Protein AF-A0A7S2I1S9-F1 (afdb_monomer)

Secondary structure (DSSP, 8-state):
-HHHHHHHHHHHHHHHHHHHHHHHHHHHHS-HHHHHHHHHHHHHHHHTT-S-EEEEGGGG-EE-HHHHHHHHHHHGGGGGPEEES-HHHHHHHHHHHHHTT-----EEEHHHHHHT--PPP-----TTEEEGGGGEE--GGGHHHHHHHHTT-EEES----

Radius of gyration: 18.04 Å; Cα contacts (8 Å, |Δi|>4): 172; chains: 1; bounding box: 56×42×50 Å

InterPro domains:
  IPR010935 SMCs flexible hinge [PF06470] (51-160)
  IPR010935 SMCs flexible hinge [SM00968] (51-160)
  IPR036277 SMCs flexible hinge superfamily [SSF75553] (47-160)

Structure (mmCIF, N/CA/C/O backbone):
data_AF-A0A7S2I1S9-F1
#
_entry.id   AF-A0A7S2I1S9-F1
#
loop_
_atom_site.group_PDB
_atom_site.id
_atom_site.type_symbol
_atom_site.label_atom_id
_atom_site.label_alt_id
_atom_site.label_comp_id
_atom_site.label_asym_id
_atom_site.label_entity_id
_atom_site.label_seq_id
_atom_site.pdbx_PDB_ins_code
_atom_site.Cartn_x
_atom_site.Cartn_y
_atom_site.Cartn_z
_atom_site.occupancy
_atom_site.B_iso_or_equiv
_atom_site.auth_seq_id
_atom_site.auth_comp_id
_atom_site.auth_asym_id
_atom_site.auth_atom_id
_atom_site.pdbx_PDB_model_num
ATOM 1 N N . ARG A 1 1 ? -30.156 -25.361 -7.479 1.00 53.38 1 ARG A N 1
ATOM 2 C CA . ARG A 1 1 ? -29.768 -24.888 -6.120 1.00 53.38 1 ARG A CA 1
ATOM 3 C C . ARG A 1 1 ? -28.420 -25.456 -5.637 1.00 53.38 1 ARG A C 1
ATOM 5 O O . ARG A 1 1 ? -27.637 -24.672 -5.129 1.00 53.38 1 ARG A O 1
ATOM 12 N N . ARG A 1 2 ? -28.097 -26.751 -5.839 1.00 56.25 2 ARG A N 1
ATOM 13 C CA . ARG A 1 2 ? -26.781 -27.346 -5.475 1.00 56.25 2 ARG A CA 1
ATOM 14 C C . ARG A 1 2 ? -25.566 -26.779 -6.238 1.00 56.25 2 ARG A C 1
ATOM 16 O O . ARG A 1 2 ? -24.505 -26.657 -5.644 1.00 56.25 2 ARG A O 1
ATOM 23 N N . SER A 1 3 ? -25.725 -26.372 -7.500 1.00 64.06 3 SER A N 1
ATOM 24 C CA . SER A 1 3 ? -24.636 -25.782 -8.303 1.00 64.06 3 SER A CA 1
ATOM 25 C C . SER A 1 3 ? -24.151 -24.422 -7.783 1.00 64.06 3 SER A C 1
ATOM 27 O O . SER A 1 3 ? -22.955 -24.164 -7.786 1.00 64.06 3 SER A O 1
ATOM 29 N N . ALA A 1 4 ? -25.056 -23.578 -7.277 1.00 64.06 4 ALA A N 1
ATOM 30 C CA . ALA A 1 4 ? -24.703 -22.273 -6.713 1.00 64.06 4 ALA A CA 1
ATOM 31 C C . ALA A 1 4 ? -23.933 -22.396 -5.386 1.00 64.06 4 ALA A C 1
ATOM 33 O O . ALA A 1 4 ? -23.031 -21.609 -5.126 1.00 64.06 4 ALA A O 1
ATOM 34 N N . LEU A 1 5 ? -24.259 -23.405 -4.567 1.00 64.94 5 LEU A N 1
ATOM 35 C CA . LEU A 1 5 ? -23.565 -23.656 -3.302 1.00 64.94 5 LEU A CA 1
ATOM 36 C C . LEU A 1 5 ? -22.144 -24.195 -3.538 1.00 64.94 5 LEU A C 1
ATOM 38 O O . LEU A 1 5 ? -21.210 -23.745 -2.888 1.00 64.94 5 LEU A O 1
ATOM 42 N N . ALA A 1 6 ? -21.978 -25.104 -4.506 1.00 72.44 6 ALA A N 1
ATOM 43 C CA . ALA A 1 6 ? -20.670 -25.639 -4.884 1.00 72.44 6 ALA A CA 1
ATOM 44 C C . ALA A 1 6 ? -19.768 -24.567 -5.521 1.00 72.44 6 ALA A C 1
ATOM 46 O O . ALA A 1 6 ? -18.591 -24.490 -5.188 1.00 72.44 6 ALA A O 1
ATOM 47 N N . ALA A 1 7 ? -20.325 -23.696 -6.371 1.00 69.88 7 ALA A N 1
ATOM 48 C CA . ALA A 1 7 ? -19.595 -22.554 -6.924 1.00 69.88 7 ALA A CA 1
ATOM 49 C C . ALA A 1 7 ? -19.185 -21.548 -5.833 1.00 69.88 7 ALA A C 1
ATOM 51 O O . ALA A 1 7 ? -18.057 -21.066 -5.839 1.00 69.88 7 ALA A O 1
ATOM 52 N N . ALA A 1 8 ? -20.064 -21.277 -4.861 1.00 67.69 8 ALA A N 1
ATOM 53 C CA . ALA A 1 8 ? -19.746 -20.414 -3.724 1.00 67.69 8 ALA A CA 1
ATOM 54 C C . ALA A 1 8 ? -18.660 -21.016 -2.813 1.00 67.69 8 ALA A C 1
ATOM 56 O O . ALA A 1 8 ? -17.795 -20.291 -2.332 1.00 67.69 8 ALA A O 1
ATOM 57 N N . GLN A 1 9 ? -18.670 -22.335 -2.601 1.00 69.06 9 GLN A N 1
ATOM 58 C CA . GLN A 1 9 ? -17.651 -23.038 -1.815 1.00 69.06 9 GLN A CA 1
ATOM 59 C C . GLN A 1 9 ? -16.303 -23.123 -2.539 1.00 69.06 9 GLN A C 1
ATOM 61 O O . GLN A 1 9 ? -15.271 -22.943 -1.900 1.00 69.06 9 GLN A O 1
ATOM 66 N N . ALA A 1 10 ? -16.300 -23.339 -3.858 1.00 70.62 10 ALA A N 1
ATOM 67 C CA . ALA A 1 10 ? -15.083 -23.317 -4.668 1.00 70.62 10 ALA A CA 1
ATOM 68 C C . ALA A 1 10 ? -14.451 -21.916 -4.687 1.00 70.62 10 ALA A C 1
ATOM 70 O O . ALA A 1 10 ? -13.259 -21.782 -4.433 1.00 70.62 10 ALA A O 1
ATOM 71 N N . ALA A 1 11 ? -15.265 -20.870 -4.873 1.00 68.81 11 ALA A N 1
ATOM 72 C CA . ALA A 1 11 ? -14.802 -19.487 -4.790 1.00 68.81 11 ALA A CA 1
ATOM 73 C C . ALA A 1 11 ? -14.272 -19.134 -3.389 1.00 68.81 11 ALA A C 1
ATOM 75 O O . ALA A 1 11 ? -13.277 -18.426 -3.271 1.00 68.81 11 ALA A O 1
ATOM 76 N N . ALA A 1 12 ? -14.899 -19.644 -2.322 1.00 69.06 12 ALA A N 1
ATOM 77 C CA . ALA A 1 12 ? -14.421 -19.449 -0.955 1.00 69.06 12 ALA A CA 1
ATOM 78 C C . ALA A 1 12 ? -13.092 -20.179 -0.686 1.00 69.06 12 ALA A C 1
ATOM 80 O O . ALA A 1 12 ? -12.217 -19.609 -0.043 1.00 69.06 12 ALA A O 1
ATOM 81 N N . ALA A 1 13 ? -12.916 -21.399 -1.202 1.00 68.38 13 ALA A N 1
ATOM 82 C CA . ALA A 1 13 ? -11.676 -22.162 -1.059 1.00 68.38 13 ALA A CA 1
ATOM 83 C C . ALA A 1 13 ? -10.513 -21.521 -1.831 1.00 68.38 13 ALA A C 1
ATOM 85 O O . ALA A 1 13 ? -9.416 -21.397 -1.293 1.00 68.38 13 ALA A O 1
ATOM 86 N N . GLU A 1 14 ? -10.762 -21.041 -3.051 1.00 67.56 14 GLU A N 1
ATOM 87 C CA . GLU A 1 14 ? -9.766 -20.323 -3.853 1.00 67.56 14 GLU A CA 1
ATOM 88 C C . GLU A 1 14 ? -9.416 -18.963 -3.224 1.00 67.56 14 GLU A C 1
ATOM 90 O O . GLU A 1 14 ? -8.248 -18.575 -3.159 1.00 67.56 14 GLU A O 1
ATOM 95 N N . ALA A 1 15 ? -10.407 -18.260 -2.663 1.00 65.25 15 ALA A N 1
ATOM 96 C CA . ALA A 1 15 ? -10.187 -17.044 -1.881 1.00 65.25 15 ALA A CA 1
ATOM 97 C C . ALA A 1 15 ? -9.366 -17.316 -0.607 1.00 65.25 15 ALA A C 1
ATOM 99 O O . ALA A 1 15 ? -8.513 -16.513 -0.233 1.00 65.25 15 ALA A O 1
ATOM 100 N N . GLU A 1 16 ? -9.583 -18.453 0.055 1.00 67.38 16 GLU A N 1
ATOM 101 C CA . GLU A 1 16 ? -8.831 -18.833 1.250 1.00 67.38 16 GLU A CA 1
ATOM 102 C C . GLU A 1 16 ? -7.398 -19.271 0.916 1.00 67.38 16 GLU A C 1
ATOM 104 O O . GLU A 1 16 ? -6.458 -18.895 1.614 1.00 67.38 16 GLU A O 1
ATOM 109 N N . GLU A 1 17 ? -7.194 -20.016 -0.169 1.00 66.88 17 GLU A N 1
ATOM 110 C CA . GLU A 1 17 ? -5.867 -20.418 -0.643 1.00 66.88 17 GLU A CA 1
ATOM 111 C C . GLU A 1 17 ? -5.038 -19.208 -1.091 1.00 66.88 17 GLU A C 1
ATOM 113 O O . GLU A 1 17 ? -3.888 -19.040 -0.675 1.00 66.88 17 GLU A O 1
ATOM 118 N N . THR A 1 18 ? -5.646 -18.300 -1.854 1.00 64.44 18 THR A N 1
ATOM 119 C CA . THR A 1 18 ? -5.007 -17.036 -2.241 1.00 64.44 18 THR A CA 1
ATOM 120 C C . THR A 1 18 ? -4.734 -16.141 -1.034 1.00 64.44 18 THR A C 1
ATOM 122 O O . THR A 1 18 ? -3.682 -15.495 -0.989 1.00 64.44 18 THR A O 1
ATOM 125 N N . ALA A 1 19 ? -5.606 -16.142 -0.021 1.00 63.34 19 ALA A N 1
ATOM 126 C CA . ALA A 1 19 ? -5.350 -15.467 1.247 1.00 63.34 19 ALA A CA 1
ATOM 127 C C . ALA A 1 19 ? -4.181 -16.106 2.012 1.00 63.34 19 ALA A C 1
ATOM 129 O O . ALA A 1 19 ? -3.339 -15.382 2.537 1.00 63.34 19 ALA A O 1
ATOM 130 N N . ARG A 1 20 ? -4.066 -17.440 2.042 1.00 65.56 20 ARG A N 1
ATOM 131 C CA . ARG A 1 20 ? -2.962 -18.158 2.707 1.00 65.56 20 ARG A CA 1
ATOM 132 C C . ARG A 1 20 ? -1.614 -17.883 2.044 1.00 65.56 20 ARG A C 1
ATOM 134 O O . ARG A 1 20 ? -0.662 -17.536 2.744 1.00 65.56 20 ARG A O 1
ATOM 141 N N . ALA A 1 21 ? -1.537 -17.982 0.717 1.00 66.00 21 ALA A N 1
ATOM 142 C CA . ALA A 1 21 ? -0.323 -17.668 -0.039 1.00 66.00 21 ALA A CA 1
ATOM 143 C C . ALA A 1 21 ? 0.114 -16.207 0.163 1.00 66.00 21 ALA A C 1
ATOM 145 O O . ALA A 1 21 ? 1.290 -15.934 0.412 1.00 66.00 21 ALA A O 1
ATOM 146 N N . ALA A 1 22 ? -0.842 -15.274 0.149 1.00 65.81 22 ALA A N 1
ATOM 147 C CA . ALA A 1 22 ? -0.577 -13.870 0.440 1.00 65.81 22 ALA A CA 1
ATOM 148 C C . ALA A 1 22 ? -0.038 -13.668 1.859 1.00 65.81 22 ALA A C 1
ATOM 150 O O . ALA A 1 22 ? 0.956 -12.972 2.059 1.00 65.81 22 ALA A O 1
ATOM 151 N N . ASN A 1 23 ? -0.653 -14.326 2.842 1.00 67.75 23 ASN A N 1
ATOM 152 C CA . ASN A 1 23 ? -0.254 -14.214 4.239 1.00 67.75 23 ASN A CA 1
ATOM 153 C C . ASN A 1 23 ? 1.167 -14.759 4.465 1.00 67.75 23 ASN A C 1
ATOM 155 O O . ASN A 1 23 ? 1.933 -14.199 5.247 1.00 67.75 23 ASN A O 1
ATOM 159 N N . MET A 1 24 ? 1.558 -15.811 3.737 1.00 65.06 24 MET A N 1
ATOM 160 C CA . MET A 1 24 ? 2.907 -16.377 3.812 1.00 65.06 24 MET A CA 1
ATOM 161 C C . MET A 1 24 ? 3.976 -15.411 3.279 1.00 65.06 24 MET A C 1
ATOM 163 O O . MET A 1 24 ? 5.040 -15.280 3.885 1.00 65.06 24 MET A O 1
ATOM 167 N N . GLN A 1 25 ? 3.703 -14.694 2.185 1.00 69.06 25 GLN A N 1
ATOM 168 C CA . GLN A 1 25 ? 4.617 -13.667 1.665 1.00 69.06 25 GLN A CA 1
ATOM 169 C C . GLN A 1 25 ? 4.735 -12.477 2.622 1.00 69.06 25 GLN A C 1
ATOM 171 O O . GLN A 1 25 ? 5.842 -12.032 2.931 1.00 69.06 25 GLN A O 1
ATOM 176 N N . VAL A 1 26 ? 3.606 -12.017 3.164 1.00 74.12 26 VAL A N 1
ATOM 177 C CA . VAL A 1 26 ? 3.556 -10.925 4.148 1.00 74.12 26 VAL A CA 1
ATOM 178 C C . VAL A 1 26 ? 4.409 -11.265 5.369 1.00 74.12 26 VAL A C 1
ATOM 180 O O . VAL A 1 26 ? 5.203 -10.439 5.815 1.00 74.12 26 VAL A O 1
ATOM 183 N N . GLN A 1 27 ? 4.312 -12.493 5.881 1.00 70.50 27 GLN A N 1
ATOM 184 C CA . GLN A 1 27 ? 5.087 -12.930 7.043 1.00 70.50 27 GLN A CA 1
ATOM 185 C C . GLN A 1 27 ? 6.594 -13.010 6.786 1.00 70.50 27 GLN A C 1
ATOM 187 O O . GLN A 1 27 ? 7.373 -12.772 7.707 1.00 70.50 27 GLN A O 1
ATOM 192 N N . ARG A 1 28 ? 7.016 -13.328 5.557 1.00 73.81 28 ARG A N 1
ATOM 193 C CA . ARG A 1 28 ? 8.442 -13.427 5.207 1.00 73.81 28 ARG A CA 1
ATOM 194 C C . ARG A 1 28 ? 9.104 -12.065 5.036 1.00 73.81 28 ARG A C 1
ATOM 196 O O . ARG A 1 28 ? 10.258 -11.914 5.420 1.00 73.81 28 ARG A O 1
ATOM 203 N N . CYS A 1 29 ? 8.390 -11.099 4.464 1.00 73.50 29 CYS A N 1
ATOM 204 C CA . CYS A 1 29 ? 8.964 -9.800 4.117 1.00 73.50 29 CYS A CA 1
ATOM 205 C C . CYS A 1 29 ? 8.777 -8.745 5.219 1.00 73.50 29 CYS A C 1
ATOM 207 O O . CYS A 1 29 ? 9.554 -7.798 5.285 1.00 73.50 29 CYS A O 1
ATOM 209 N N . THR A 1 30 ? 7.775 -8.884 6.095 1.00 81.38 30 THR A N 1
ATOM 210 C CA . THR A 1 30 ? 7.439 -7.834 7.072 1.00 81.38 30 THR A CA 1
ATOM 211 C C . THR A 1 30 ? 8.330 -7.895 8.319 1.00 81.38 30 THR A C 1
ATOM 213 O O . THR A 1 30 ? 8.345 -8.917 9.011 1.00 81.38 30 THR A O 1
ATOM 216 N N . PRO A 1 31 ? 9.019 -6.796 8.693 1.00 84.81 31 PRO A N 1
ATOM 217 C CA . PRO A 1 31 ? 9.757 -6.722 9.950 1.00 84.81 31 PRO A CA 1
ATOM 218 C C . PRO A 1 31 ? 8.856 -6.987 11.161 1.00 84.81 31 PRO A C 1
ATOM 220 O O . PRO A 1 31 ? 7.714 -6.526 11.211 1.00 84.81 31 PRO A O 1
ATOM 223 N N . ARG A 1 32 ? 9.391 -7.657 12.192 1.00 84.81 32 ARG A N 1
ATOM 224 C CA . ARG A 1 32 ? 8.626 -8.020 13.405 1.00 84.81 32 ARG A CA 1
ATOM 225 C C . ARG A 1 32 ? 7.919 -6.831 14.064 1.00 84.81 32 ARG A C 1
ATOM 227 O O . ARG A 1 32 ? 6.804 -6.986 14.552 1.00 84.81 32 ARG A O 1
ATOM 234 N N . SER A 1 33 ? 8.542 -5.653 14.060 1.00 85.94 33 SER A N 1
ATOM 235 C CA . SER A 1 33 ? 7.962 -4.425 14.617 1.00 85.94 33 SER A CA 1
ATOM 236 C C . SER A 1 33 ? 6.701 -3.983 13.872 1.00 85.94 33 SER A C 1
ATOM 238 O O . SER A 1 33 ? 5.698 -3.658 14.503 1.00 85.94 33 SER A O 1
ATOM 240 N N . ILE A 1 34 ? 6.725 -4.021 12.538 1.00 87.62 34 ILE A N 1
ATOM 241 C CA . ILE A 1 34 ? 5.578 -3.647 11.705 1.00 87.62 34 ILE A CA 1
ATOM 242 C C . ILE A 1 34 ? 4.490 -4.715 11.771 1.00 87.62 34 ILE A C 1
ATOM 244 O O . ILE A 1 34 ? 3.311 -4.381 11.831 1.00 87.62 34 ILE A O 1
ATOM 248 N N . MET A 1 35 ? 4.872 -5.991 11.851 1.00 86.88 35 MET A N 1
ATOM 249 C CA . MET A 1 35 ? 3.922 -7.085 12.042 1.00 86.88 35 MET A CA 1
ATOM 250 C C . MET A 1 35 ? 3.149 -6.930 13.362 1.00 86.88 35 MET A C 1
ATOM 252 O O . MET A 1 35 ? 1.921 -6.998 13.367 1.00 86.88 35 MET A O 1
ATOM 256 N N . ALA A 1 36 ? 3.848 -6.648 14.469 1.00 88.62 36 ALA A N 1
ATOM 257 C CA . ALA A 1 36 ? 3.220 -6.389 15.765 1.00 88.62 36 ALA A CA 1
ATOM 258 C C . ALA A 1 36 ? 2.275 -5.177 15.714 1.00 88.62 36 ALA A C 1
ATOM 260 O O . ALA A 1 36 ? 1.129 -5.263 16.158 1.00 88.62 36 ALA A O 1
ATOM 261 N N . ALA A 1 37 ? 2.723 -4.073 15.108 1.00 89.50 37 ALA A N 1
ATOM 262 C CA . ALA A 1 37 ? 1.891 -2.889 14.925 1.00 89.50 37 ALA A CA 1
ATOM 263 C C . ALA A 1 37 ? 0.660 -3.180 14.047 1.00 89.50 37 ALA A C 1
ATOM 265 O O . ALA A 1 37 ? -0.432 -2.705 14.346 1.00 89.50 37 ALA A O 1
ATOM 266 N N . GLY A 1 38 ? 0.796 -4.020 13.017 1.00 90.06 38 GLY A N 1
ATOM 267 C CA . GLY A 1 38 ? -0.300 -4.431 12.139 1.00 90.06 38 GLY A CA 1
ATOM 268 C C . GLY A 1 38 ? -1.423 -5.173 12.864 1.00 90.06 38 GLY A C 1
ATOM 269 O O . GLY A 1 38 ? -2.597 -4.904 12.604 1.00 90.06 38 GLY A O 1
ATOM 270 N N . PHE A 1 39 ? -1.099 -6.042 13.827 1.00 90.56 39 PHE A N 1
ATOM 271 C CA . PHE A 1 39 ? -2.118 -6.675 14.675 1.00 90.56 39 PHE A CA 1
ATOM 272 C C . PHE A 1 39 ? -2.883 -5.649 15.515 1.00 90.56 39 PHE A C 1
ATOM 274 O O . PHE A 1 39 ? -4.107 -5.726 15.628 1.00 90.56 39 PHE A O 1
ATOM 281 N N . ILE A 1 40 ? -2.178 -4.658 16.064 1.00 92.25 40 ILE A N 1
ATOM 282 C CA . ILE A 1 40 ? -2.787 -3.603 16.880 1.00 92.25 40 ILE A CA 1
ATOM 283 C C . ILE A 1 40 ? -3.667 -2.694 16.014 1.00 92.25 40 ILE A C 1
ATOM 285 O O . ILE A 1 40 ? -4.785 -2.385 16.417 1.00 92.25 40 ILE A O 1
ATOM 289 N N . VAL A 1 41 ? -3.224 -2.334 14.805 1.00 93.44 41 VAL A N 1
ATOM 290 C CA . VAL A 1 41 ? -4.033 -1.584 13.829 1.00 93.44 41 VAL A CA 1
ATOM 291 C C . VAL A 1 41 ? -5.336 -2.314 13.529 1.00 93.44 41 VAL A C 1
ATOM 293 O O . VAL A 1 41 ? -6.408 -1.731 13.667 1.00 93.44 41 VAL A O 1
ATOM 296 N N . ARG A 1 42 ? -5.265 -3.602 13.169 1.00 92.50 42 ARG A N 1
ATOM 297 C CA . ARG A 1 42 ? -6.458 -4.411 12.871 1.00 92.50 42 ARG A CA 1
ATOM 298 C C . ARG A 1 42 ? -7.405 -4.484 14.069 1.00 92.50 42 ARG A C 1
ATOM 300 O O . ARG A 1 42 ? -8.619 -4.412 13.887 1.00 92.50 42 ARG A O 1
ATOM 307 N N . ARG A 1 43 ? -6.859 -4.565 15.286 1.00 93.50 43 ARG A N 1
ATOM 308 C CA . ARG A 1 43 ? -7.643 -4.508 16.524 1.00 93.50 43 ARG A CA 1
ATOM 309 C C . ARG A 1 43 ? -8.358 -3.161 16.685 1.00 93.50 43 ARG A C 1
ATOM 311 O O . ARG A 1 43 ? -9.563 -3.159 16.894 1.00 93.50 43 ARG A O 1
ATOM 318 N N . ILE A 1 44 ? -7.655 -2.036 16.525 1.00 92.50 44 ILE A N 1
ATOM 319 C CA . ILE A 1 44 ? -8.237 -0.681 16.622 1.00 92.50 44 ILE A CA 1
ATOM 320 C C . ILE A 1 44 ? -9.358 -0.493 15.592 1.00 92.50 44 ILE A C 1
ATOM 322 O O . ILE A 1 44 ? -10.431 0.011 15.926 1.00 92.50 44 ILE A O 1
ATOM 326 N N . VAL A 1 45 ? -9.123 -0.921 14.349 1.00 94.00 45 VAL A N 1
ATOM 327 C CA . VAL A 1 45 ? -10.108 -0.855 13.259 1.00 94.00 45 VAL A CA 1
ATOM 328 C C . VAL A 1 45 ? -11.375 -1.628 13.626 1.00 94.00 45 VAL A C 1
ATOM 330 O O . VAL A 1 45 ? -12.475 -1.106 13.447 1.00 94.00 45 VAL A O 1
ATOM 333 N N . ALA A 1 46 ? -11.236 -2.831 14.193 1.00 93.12 46 ALA A N 1
ATOM 334 C CA . ALA A 1 46 ? -12.368 -3.640 14.637 1.00 93.12 46 ALA A CA 1
ATOM 335 C C . ALA A 1 46 ? -13.108 -3.018 15.837 1.00 93.12 46 ALA A C 1
ATOM 337 O O . ALA A 1 46 ? -14.334 -2.928 15.822 1.00 93.12 46 ALA A O 1
ATOM 338 N N . GLU A 1 47 ? -12.379 -2.549 16.854 1.00 92.88 47 GLU A N 1
ATOM 339 C CA . GLU A 1 47 ? -12.943 -1.949 18.073 1.00 92.88 47 GLU A CA 1
ATOM 340 C C . GLU A 1 47 ? -13.722 -0.662 17.780 1.00 92.88 47 GLU A C 1
ATOM 342 O O . GLU A 1 47 ? -14.815 -0.453 18.309 1.00 92.88 47 GLU A O 1
ATOM 347 N N . ARG A 1 48 ? -13.181 0.200 16.912 1.00 90.56 48 ARG A N 1
ATOM 348 C CA . ARG A 1 48 ? -13.807 1.476 16.538 1.00 90.56 48 ARG A CA 1
ATOM 349 C C . ARG A 1 48 ? -14.730 1.374 15.323 1.00 90.56 48 ARG A C 1
ATOM 351 O O . ARG A 1 48 ? -15.303 2.387 14.933 1.00 90.56 48 ARG A O 1
ATOM 358 N N . LYS A 1 49 ? -14.895 0.173 14.753 1.00 92.12 49 LYS A N 1
ATOM 359 C CA . LYS A 1 49 ? -15.700 -0.093 13.547 1.00 92.12 49 LYS A CA 1
ATOM 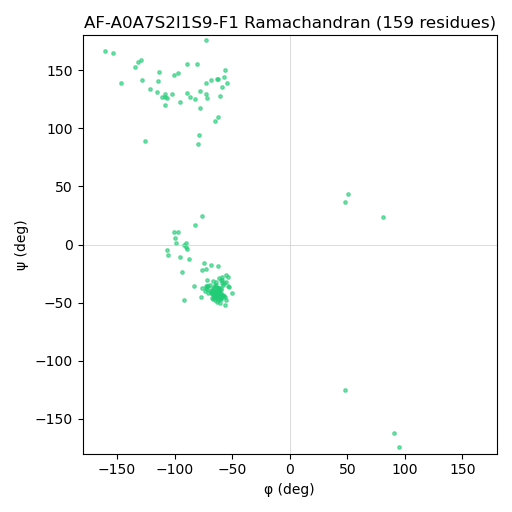360 C C . LYS A 1 49 ? -15.346 0.861 12.401 1.00 92.12 49 LYS A C 1
ATOM 362 O O . LYS A 1 49 ? -16.223 1.415 11.743 1.00 92.12 49 LYS A O 1
ATOM 367 N N . LEU A 1 50 ? -14.047 1.086 12.199 1.00 90.88 50 LEU A N 1
ATOM 368 C CA . LEU A 1 50 ? -13.571 1.979 11.148 1.00 90.88 50 LEU A CA 1
ATOM 369 C C . LEU A 1 50 ? -13.782 1.314 9.789 1.00 90.88 50 LEU A C 1
ATOM 371 O O . LEU A 1 50 ? -13.334 0.192 9.552 1.00 90.88 50 LEU A O 1
ATOM 375 N N . HIS A 1 51 ? -14.459 2.025 8.895 1.00 90.56 51 HIS A N 1
ATOM 376 C CA . HIS A 1 51 ? -14.615 1.619 7.506 1.00 90.56 51 HIS A CA 1
ATOM 377 C C . HIS A 1 51 ? -13.463 2.169 6.660 1.00 90.56 51 HIS A C 1
ATOM 379 O O . HIS A 1 51 ? -12.839 3.166 7.018 1.00 90.56 51 HIS A O 1
ATOM 385 N N . GLY A 1 52 ? -13.176 1.504 5.541 1.00 89.12 52 GLY A N 1
ATOM 386 C CA . GLY A 1 52 ? -12.167 1.966 4.589 1.00 89.12 52 GLY A CA 1
ATOM 387 C C . GLY A 1 52 ? -10.722 1.643 4.961 1.00 89.12 52 GLY A C 1
ATOM 388 O O . GLY A 1 52 ? -9.813 2.325 4.507 1.00 89.12 52 GLY A O 1
ATOM 389 N N . PHE A 1 53 ? -10.485 0.620 5.785 1.00 93.31 53 PHE A N 1
ATOM 390 C CA . PHE A 1 53 ? -9.153 0.046 5.991 1.00 93.31 53 PHE A CA 1
ATOM 391 C C . PHE A 1 53 ? -8.957 -1.167 5.074 1.00 93.31 53 PHE A C 1
ATOM 393 O O . PHE A 1 53 ? -9.714 -2.133 5.169 1.00 93.31 53 PHE A O 1
ATOM 400 N N . HIS A 1 54 ? -7.920 -1.142 4.233 1.00 91.19 54 HIS A N 1
ATOM 401 C CA . HIS A 1 54 ? -7.660 -2.191 3.230 1.00 91.19 54 HIS A CA 1
ATOM 402 C C . HIS A 1 54 ? -6.483 -3.109 3.581 1.00 91.19 54 HIS A C 1
ATOM 404 O O . HIS A 1 54 ? -6.229 -4.087 2.884 1.00 91.19 54 HIS A O 1
ATOM 410 N N . GLY A 1 55 ? -5.760 -2.828 4.668 1.00 91.44 55 GLY A N 1
ATOM 411 C CA . GLY A 1 55 ? -4.553 -3.574 5.037 1.00 91.44 55 GLY A CA 1
ATOM 412 C C . GLY A 1 55 ? -3.277 -2.981 4.443 1.00 91.44 55 GLY A C 1
ATOM 413 O O . GLY A 1 55 ? -3.237 -1.814 4.063 1.00 91.44 55 GLY A O 1
ATOM 414 N N . MET A 1 56 ? -2.202 -3.764 4.416 1.00 92.25 56 MET A N 1
ATOM 415 C CA . MET A 1 56 ? -0.904 -3.335 3.891 1.00 92.25 56 MET A CA 1
ATOM 416 C C . MET A 1 56 ? -0.860 -3.414 2.362 1.00 92.25 56 MET A C 1
ATOM 418 O O . MET A 1 56 ? -1.544 -4.231 1.744 1.00 92.25 56 MET A O 1
ATOM 422 N N . LEU A 1 57 ? 0.004 -2.616 1.735 1.00 91.25 57 LEU A N 1
ATOM 423 C CA . LEU A 1 57 ? 0.194 -2.650 0.282 1.00 91.25 57 LEU A CA 1
ATOM 424 C C . LEU A 1 57 ? 0.606 -4.042 -0.221 1.00 91.25 57 LEU A C 1
ATOM 426 O O . LEU A 1 57 ? 0.045 -4.532 -1.199 1.00 91.25 57 LEU A O 1
ATOM 430 N N . ILE A 1 58 ? 1.530 -4.703 0.480 1.00 89.56 58 ILE A N 1
ATOM 431 C CA . ILE A 1 58 ? 1.994 -6.059 0.155 1.00 89.56 58 ILE A CA 1
ATOM 432 C C . ILE A 1 58 ? 0.865 -7.105 0.157 1.00 89.56 58 ILE A C 1
ATOM 434 O O . ILE A 1 58 ? 0.890 -8.047 -0.631 1.00 89.56 58 ILE A O 1
ATOM 438 N N . GLU A 1 59 ? -0.167 -6.925 0.986 1.00 87.62 59 GLU A N 1
ATOM 439 C CA . GLU A 1 59 ? -1.318 -7.838 1.053 1.00 87.62 59 GLU A CA 1
ATOM 440 C C . GLU A 1 59 ? -2.211 -7.714 -0.190 1.00 87.62 59 GLU A C 1
ATOM 442 O O . GLU A 1 59 ? -2.798 -8.703 -0.639 1.00 87.62 59 GLU A O 1
ATOM 447 N N . ASN A 1 60 ? -2.248 -6.518 -0.780 1.00 89.31 60 ASN A N 1
ATOM 448 C CA . ASN A 1 60 ? -3.140 -6.127 -1.870 1.00 89.31 60 ASN A CA 1
ATOM 449 C C . ASN A 1 60 ? -2.487 -6.172 -3.262 1.00 89.31 60 ASN A C 1
ATOM 451 O O . ASN A 1 60 ? -3.097 -5.775 -4.256 1.00 89.31 60 ASN A O 1
ATOM 455 N N . LEU A 1 61 ? -1.248 -6.656 -3.342 1.00 87.69 61 LEU A N 1
ATOM 456 C CA . LEU A 1 61 ? -0.468 -6.703 -4.569 1.00 87.69 61 LEU A CA 1
ATOM 457 C C . LEU A 1 61 ? -0.186 -8.144 -5.000 1.00 87.69 61 LEU A C 1
ATOM 459 O O . LEU A 1 61 ? 0.312 -8.951 -4.216 1.00 87.69 61 LEU A O 1
ATOM 463 N N . ARG A 1 62 ? -0.430 -8.460 -6.275 1.00 87.19 62 ARG A N 1
ATOM 464 C CA . ARG A 1 62 ? 0.000 -9.720 -6.898 1.00 87.19 62 ARG A CA 1
ATOM 465 C C . ARG A 1 62 ? 0.760 -9.437 -8.186 1.00 87.19 62 ARG A C 1
ATOM 467 O O . ARG A 1 62 ? 0.393 -8.555 -8.951 1.00 87.19 62 ARG A O 1
ATOM 474 N N . ALA A 1 63 ? 1.807 -10.199 -8.457 1.00 88.12 63 ALA A N 1
ATOM 475 C CA . ALA A 1 63 ? 2.556 -10.124 -9.705 1.00 88.12 63 ALA A CA 1
ATOM 476 C C . ALA A 1 63 ? 3.207 -11.479 -9.991 1.00 88.12 63 ALA A C 1
ATOM 478 O O . ALA A 1 63 ? 3.292 -12.327 -9.105 1.00 88.12 63 ALA A O 1
ATOM 479 N N . HIS A 1 64 ? 3.663 -11.683 -11.226 1.00 88.19 64 HIS A N 1
ATOM 480 C CA . HIS A 1 64 ? 4.478 -12.852 -11.554 1.00 88.19 64 HIS A CA 1
ATOM 481 C C . HIS A 1 64 ? 5.803 -12.804 -10.775 1.00 88.19 64 HIS A C 1
ATOM 483 O O . HIS A 1 64 ? 6.386 -11.726 -10.640 1.00 88.19 64 HIS A O 1
ATOM 489 N N . GLU A 1 65 ? 6.303 -13.953 -10.313 1.00 85.75 65 GLU A N 1
ATOM 490 C CA . GLU A 1 65 ? 7.499 -14.046 -9.454 1.00 85.75 65 GLU A CA 1
ATOM 491 C C . GLU A 1 65 ? 8.723 -13.337 -10.051 1.00 85.75 65 GLU A C 1
ATOM 493 O O . GLU A 1 65 ? 9.461 -12.666 -9.338 1.00 85.75 65 GLU A O 1
ATOM 498 N N . MET A 1 66 ? 8.872 -13.382 -11.381 1.00 87.69 66 MET A N 1
ATOM 499 C CA . MET A 1 66 ? 9.929 -12.671 -12.121 1.00 87.69 66 MET A CA 1
ATOM 500 C C . MET A 1 66 ? 9.999 -11.159 -11.840 1.00 87.69 66 MET A C 1
ATOM 502 O O . MET A 1 66 ? 11.054 -10.555 -12.000 1.00 87.69 66 MET A O 1
ATOM 506 N N . TYR A 1 67 ? 8.878 -10.532 -11.473 1.00 89.06 67 TY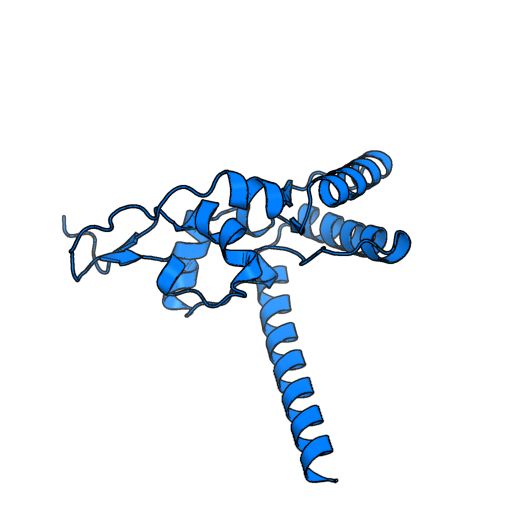R A N 1
ATOM 507 C CA . TYR A 1 67 ? 8.810 -9.100 -11.187 1.00 89.06 67 TYR A CA 1
ATOM 508 C C . TYR A 1 67 ? 8.950 -8.802 -9.695 1.00 89.06 67 TYR A C 1
ATOM 510 O O . TYR A 1 67 ? 9.116 -7.639 -9.335 1.00 89.06 67 TYR A O 1
ATOM 518 N N . TRP A 1 68 ? 8.902 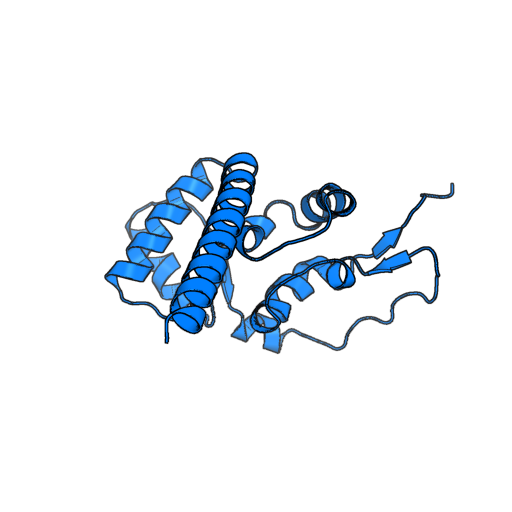-9.816 -8.824 1.00 88.94 68 TRP A N 1
ATOM 519 C CA . TRP A 1 68 ? 8.891 -9.615 -7.378 1.00 88.94 68 TRP A CA 1
ATOM 520 C C . TRP A 1 68 ? 10.149 -8.907 -6.882 1.00 88.94 68 TRP A C 1
ATOM 522 O O . TRP A 1 68 ? 10.047 -7.945 -6.132 1.00 88.94 68 TRP A O 1
ATOM 532 N N . THR A 1 69 ? 11.322 -9.290 -7.388 1.00 89.19 69 THR A N 1
ATOM 533 C CA . THR A 1 69 ? 12.584 -8.621 -7.045 1.00 89.19 69 THR A CA 1
ATOM 534 C C . THR A 1 69 ? 12.570 -7.139 -7.420 1.00 89.19 69 THR A C 1
ATOM 536 O O . THR A 1 69 ? 13.001 -6.298 -6.633 1.00 89.19 69 THR A O 1
ATOM 539 N N . ALA A 1 70 ? 12.041 -6.790 -8.598 1.00 90.44 70 ALA A N 1
ATOM 540 C CA . ALA A 1 70 ? 11.921 -5.393 -9.015 1.00 90.44 70 ALA A CA 1
ATOM 541 C C . ALA A 1 70 ? 10.922 -4.628 -8.132 1.00 90.44 70 ALA A C 1
ATOM 543 O O . ALA A 1 70 ? 11.194 -3.502 -7.729 1.00 90.44 70 ALA A O 1
ATOM 544 N N . ILE A 1 71 ? 9.793 -5.251 -7.792 1.00 91.00 71 ILE A N 1
ATOM 545 C CA . ILE A 1 71 ? 8.773 -4.686 -6.901 1.00 91.00 71 ILE A CA 1
ATOM 546 C C . ILE A 1 71 ? 9.361 -4.407 -5.520 1.00 91.00 71 ILE A C 1
ATOM 548 O O . ILE A 1 71 ? 9.219 -3.299 -5.011 1.00 91.00 71 ILE A O 1
ATOM 552 N N . GLU A 1 72 ? 10.040 -5.390 -4.936 1.00 89.19 72 GLU A N 1
ATOM 553 C CA . GLU A 1 72 ? 10.675 -5.292 -3.625 1.00 89.19 72 GLU A CA 1
ATOM 554 C C . GLU A 1 72 ? 11.765 -4.218 -3.607 1.00 89.19 72 GLU A C 1
ATOM 556 O O . GLU A 1 72 ? 11.786 -3.387 -2.703 1.00 89.19 72 GLU A O 1
ATOM 561 N N . THR A 1 73 ? 12.604 -4.162 -4.645 1.00 90.31 73 THR A N 1
ATOM 562 C CA . THR A 1 73 ? 13.671 -3.153 -4.766 1.00 90.31 73 THR A CA 1
ATOM 563 C C . THR A 1 73 ? 13.108 -1.739 -4.900 1.00 90.31 73 THR A C 1
ATOM 565 O O . THR A 1 73 ? 13.630 -0.802 -4.304 1.00 90.31 73 THR A O 1
ATOM 568 N N . VAL A 1 74 ? 12.041 -1.572 -5.686 1.00 91.38 74 VAL A N 1
ATOM 569 C CA . VAL A 1 74 ? 11.456 -0.257 -5.983 1.00 91.38 74 VAL A CA 1
ATOM 570 C C . VAL A 1 74 ? 10.626 0.260 -4.815 1.00 91.38 74 VAL A C 1
ATOM 572 O O . VAL A 1 74 ? 10.733 1.431 -4.462 1.00 91.38 74 VAL A O 1
ATOM 575 N N . ALA A 1 75 ? 9.786 -0.587 -4.221 1.00 91.50 75 ALA A N 1
ATOM 576 C CA . ALA A 1 75 ? 8.906 -0.173 -3.135 1.00 91.50 75 ALA A CA 1
ATOM 577 C C . ALA A 1 75 ? 9.604 -0.178 -1.773 1.00 91.50 75 ALA A C 1
ATOM 579 O O . ALA A 1 75 ? 9.299 0.663 -0.926 1.00 91.50 75 ALA A O 1
ATOM 580 N N . GLY A 1 76 ? 10.517 -1.123 -1.531 1.00 90.25 76 GLY A N 1
ATOM 581 C CA . GLY A 1 76 ? 11.205 -1.285 -0.254 1.00 90.25 76 GLY A CA 1
ATOM 582 C C . GLY A 1 76 ? 10.238 -1.254 0.934 1.00 90.25 76 GLY A C 1
ATOM 583 O O . GLY A 1 76 ? 9.239 -1.974 0.975 1.00 90.25 76 GLY A O 1
ATOM 584 N N . GLY A 1 77 ? 10.493 -0.357 1.890 1.00 89.31 77 GLY A N 1
ATOM 585 C CA . GLY A 1 77 ? 9.650 -0.185 3.079 1.00 89.31 77 GLY A CA 1
ATOM 586 C C . GLY A 1 77 ? 8.208 0.263 2.796 1.00 89.31 77 GLY A C 1
ATOM 587 O O . GLY A 1 77 ? 7.338 0.054 3.641 1.00 89.31 77 GLY A O 1
ATOM 588 N N . GLN A 1 78 ? 7.923 0.822 1.613 1.00 91.44 78 GLN A N 1
ATOM 589 C CA . GLN A 1 78 ? 6.573 1.265 1.245 1.00 91.44 78 GLN A CA 1
ATOM 590 C C . GLN A 1 78 ? 5.593 0.099 1.059 1.00 91.44 78 GLN A C 1
ATOM 592 O O . GLN A 1 78 ? 4.383 0.301 1.144 1.00 91.44 78 GLN A O 1
ATOM 597 N N . LEU A 1 79 ? 6.099 -1.127 0.877 1.00 90.81 79 LEU A N 1
ATOM 598 C CA . LEU A 1 79 ? 5.292 -2.351 0.863 1.00 90.81 79 LEU A CA 1
ATOM 599 C C . LEU A 1 79 ? 4.507 -2.563 2.161 1.00 90.81 79 LEU A C 1
ATOM 601 O O . LEU A 1 79 ? 3.431 -3.161 2.141 1.00 90.81 79 LEU A O 1
ATOM 605 N N . PHE A 1 80 ? 5.020 -2.050 3.279 1.00 91.94 80 PHE A N 1
ATOM 606 C CA . PHE A 1 80 ? 4.413 -2.213 4.599 1.00 91.94 80 PHE A CA 1
ATOM 607 C C . PHE A 1 80 ? 3.549 -1.017 5.016 1.00 91.94 80 PHE A C 1
ATOM 609 O O . PHE A 1 80 ? 3.151 -0.911 6.175 1.00 91.94 80 PHE A O 1
ATOM 616 N N . HIS A 1 81 ? 3.268 -0.092 4.096 1.00 93.19 81 HIS A N 1
ATOM 617 C CA . HIS A 1 81 ? 2.337 1.000 4.353 1.00 93.19 81 HIS A CA 1
ATOM 618 C C . HIS A 1 81 ? 0.898 0.479 4.373 1.00 93.19 81 HIS A C 1
ATOM 620 O O . HIS A 1 81 ? 0.512 -0.339 3.536 1.00 93.19 81 HIS A O 1
ATOM 626 N N . PHE A 1 82 ? 0.105 0.974 5.321 1.00 94.00 82 PHE A N 1
ATOM 627 C CA . PHE A 1 82 ? -1.306 0.623 5.462 1.00 94.00 82 PHE A CA 1
ATOM 628 C C . PHE A 1 82 ? -2.169 1.526 4.589 1.00 94.00 82 PHE A C 1
ATOM 630 O O . PHE A 1 82 ? -2.086 2.746 4.695 1.00 94.00 82 PHE A O 1
ATOM 637 N N . ILE A 1 83 ? -3.010 0.937 3.748 1.00 94.50 83 ILE A N 1
ATOM 638 C CA . ILE A 1 83 ? -3.903 1.660 2.851 1.00 94.50 83 ILE A CA 1
ATOM 639 C C . ILE A 1 83 ? -5.231 1.928 3.557 1.00 94.50 83 ILE A C 1
ATOM 641 O O . ILE A 1 83 ? -5.852 1.018 4.118 1.00 94.50 83 ILE A O 1
ATOM 645 N N . VAL A 1 84 ? -5.669 3.182 3.493 1.00 95.31 84 VAL A N 1
ATOM 646 C CA . VAL A 1 84 ? -6.955 3.637 4.027 1.00 95.31 84 VAL A CA 1
ATOM 647 C C . VAL A 1 84 ? -7.666 4.529 3.017 1.00 95.31 84 VAL A C 1
ATOM 649 O O . VAL A 1 84 ? -7.013 5.171 2.201 1.00 95.31 84 VAL A O 1
ATOM 652 N N . ASP A 1 85 ? -8.993 4.587 3.057 1.00 93.56 85 ASP A N 1
ATOM 653 C CA . ASP A 1 85 ? -9.776 5.415 2.132 1.00 93.56 85 ASP A CA 1
ATOM 654 C C . ASP A 1 85 ? -9.537 6.908 2.364 1.00 93.56 85 ASP A C 1
ATOM 656 O O . ASP A 1 85 ? -9.295 7.655 1.411 1.00 93.56 85 ASP A O 1
ATOM 660 N N . THR A 1 86 ? -9.575 7.333 3.630 1.00 93.75 86 THR A N 1
ATOM 661 C CA . THR A 1 86 ? -9.523 8.746 4.007 1.00 93.75 86 THR A CA 1
ATOM 662 C C . THR A 1 86 ? -8.475 9.041 5.074 1.00 93.75 86 THR A C 1
ATOM 664 O O . THR A 1 86 ? -8.024 8.166 5.823 1.00 93.75 86 THR A O 1
ATOM 667 N N . ASP A 1 87 ? -8.066 10.301 5.150 1.00 93.19 87 ASP A N 1
ATOM 668 C CA . ASP A 1 87 ? -7.093 10.769 6.127 1.00 93.19 87 ASP A CA 1
ATOM 669 C C . ASP A 1 87 ? -7.666 10.922 7.535 1.00 93.19 87 ASP A C 1
ATOM 671 O O . ASP A 1 87 ? -6.910 10.814 8.505 1.00 93.19 87 ASP A O 1
ATOM 675 N N . GLU A 1 88 ? -8.985 11.062 7.684 1.00 93.62 88 GLU A N 1
ATOM 676 C CA . GLU A 1 88 ? -9.626 11.000 8.997 1.00 93.62 88 GLU A CA 1
ATOM 677 C C . GLU A 1 88 ? -9.423 9.614 9.622 1.00 93.62 88 GLU A C 1
ATOM 679 O O . GLU A 1 88 ? -8.998 9.506 10.775 1.00 93.62 88 GLU A O 1
ATOM 684 N N . VAL A 1 89 ? -9.630 8.543 8.844 1.00 93.75 89 VAL A N 1
ATOM 685 C CA . VAL A 1 89 ? -9.374 7.164 9.294 1.00 93.75 89 VAL A CA 1
ATOM 686 C C . VAL A 1 89 ? -7.893 6.972 9.624 1.00 93.75 89 VAL A C 1
ATOM 688 O O . VAL A 1 89 ? -7.566 6.417 10.677 1.00 93.75 89 VAL A O 1
ATOM 691 N N . ALA A 1 90 ? -6.991 7.481 8.775 1.00 94.31 90 ALA A N 1
ATOM 692 C CA . ALA A 1 90 ? -5.550 7.446 9.032 1.00 94.31 90 ALA A CA 1
ATOM 693 C C . ALA A 1 90 ? -5.197 8.091 10.383 1.00 94.31 90 ALA A C 1
ATOM 695 O O . ALA A 1 90 ? -4.458 7.512 11.182 1.00 94.31 90 ALA A O 1
ATOM 696 N N . THR A 1 91 ? -5.750 9.276 10.642 1.00 94.19 91 THR A N 1
ATOM 697 C CA . THR A 1 91 ? -5.475 10.074 11.841 1.00 94.19 91 THR A CA 1
ATOM 698 C C . THR A 1 91 ? -5.959 9.369 13.102 1.00 94.19 91 THR A C 1
ATOM 700 O O . THR A 1 91 ? -5.213 9.292 14.077 1.00 94.19 91 THR A O 1
ATOM 703 N N . ILE A 1 92 ? -7.163 8.787 13.074 1.00 93.69 92 ILE A N 1
ATOM 704 C CA . ILE A 1 92 ? -7.710 8.030 14.208 1.00 93.69 92 ILE A CA 1
ATOM 705 C C . ILE A 1 92 ? -6.798 6.849 14.559 1.00 93.69 92 ILE A C 1
ATOM 707 O O . ILE A 1 92 ? -6.458 6.653 15.727 1.00 93.69 92 ILE A O 1
ATOM 711 N N . ILE A 1 93 ? -6.364 6.076 13.559 1.00 93.69 93 ILE A N 1
ATOM 712 C CA . ILE A 1 93 ? -5.511 4.905 13.795 1.00 93.69 93 ILE A CA 1
ATOM 713 C C . ILE A 1 93 ? -4.146 5.334 14.347 1.00 93.69 93 ILE A C 1
ATOM 715 O O . ILE A 1 93 ? -3.659 4.743 15.311 1.00 93.69 93 ILE A O 1
ATOM 719 N N . VAL A 1 94 ? -3.528 6.365 13.766 1.00 93.00 94 VAL A N 1
ATOM 720 C CA . VAL A 1 94 ? -2.220 6.864 14.216 1.00 93.00 94 VAL A CA 1
ATOM 721 C C . VAL A 1 94 ? -2.294 7.401 15.647 1.00 93.00 94 VAL A C 1
ATOM 723 O O . VAL A 1 94 ? -1.414 7.085 16.447 1.00 93.00 94 VAL A O 1
ATOM 726 N N . ALA A 1 95 ? -3.346 8.144 15.999 1.00 93.25 95 ALA A N 1
ATOM 727 C CA . ALA A 1 95 ? -3.540 8.660 17.353 1.00 93.25 95 ALA A CA 1
ATOM 728 C C . ALA A 1 95 ? -3.673 7.529 18.389 1.00 93.25 95 ALA A C 1
ATOM 730 O O . ALA A 1 95 ? -3.042 7.572 19.447 1.00 93.25 95 ALA A O 1
ATOM 731 N N . GLU A 1 96 ? -4.431 6.475 18.076 1.00 92.75 96 GLU A N 1
ATOM 732 C CA . GLU A 1 96 ? -4.557 5.312 18.963 1.00 92.75 96 GLU A CA 1
ATOM 733 C C . GLU A 1 96 ? -3.252 4.525 19.092 1.00 92.75 96 GLU A C 1
ATOM 735 O O . GLU A 1 96 ? -2.886 4.104 20.189 1.00 92.75 96 GLU A O 1
ATOM 740 N N . LEU A 1 97 ? -2.507 4.352 17.999 1.00 91.81 97 LEU A N 1
ATOM 741 C CA . LEU A 1 97 ? -1.203 3.693 18.052 1.00 91.81 97 LEU A CA 1
ATOM 742 C C . LEU A 1 97 ? -0.197 4.464 18.906 1.00 91.81 97 LEU A C 1
ATOM 744 O O . LEU A 1 97 ? 0.541 3.847 19.676 1.00 91.81 97 LEU A O 1
ATOM 748 N N . GLN A 1 98 ? -0.185 5.794 18.792 1.00 91.44 98 GLN A N 1
ATOM 749 C CA . GLN A 1 98 ? 0.641 6.662 19.631 1.00 91.44 98 GLN A CA 1
ATOM 750 C C . GLN A 1 98 ? 0.238 6.545 21.101 1.00 91.44 98 GLN A C 1
ATOM 752 O O . GLN A 1 98 ? 1.103 6.362 21.952 1.00 91.44 98 GLN A O 1
ATOM 757 N N . ARG A 1 99 ? -1.066 6.547 21.405 1.00 91.88 99 ARG A N 1
ATOM 758 C CA . ARG A 1 99 ? -1.578 6.360 22.772 1.00 91.88 99 ARG A CA 1
ATOM 759 C C . ARG A 1 99 ? -1.147 5.024 23.387 1.00 91.88 99 ARG A C 1
ATOM 761 O O . ARG A 1 99 ? -0.938 4.939 24.592 1.00 91.88 99 ARG A O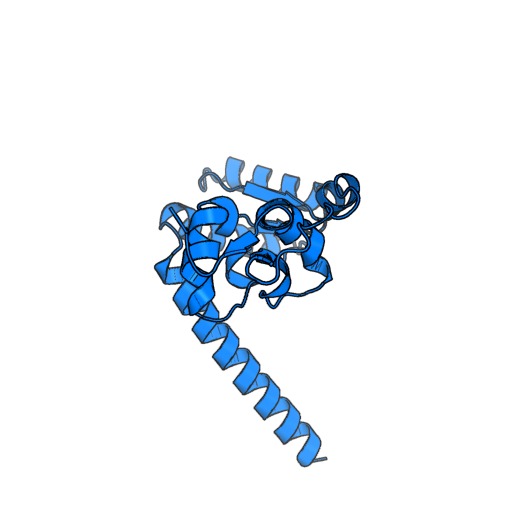 1
ATOM 768 N N . LEU A 1 100 ? -1.023 3.984 22.566 1.00 90.81 100 LEU A N 1
ATOM 769 C CA . LEU A 1 100 ? -0.614 2.644 22.987 1.00 90.81 100 LEU A CA 1
ATOM 770 C C . LEU A 1 100 ? 0.906 2.415 22.937 1.00 90.81 100 LEU A C 1
ATOM 772 O O . LEU A 1 100 ? 1.346 1.319 23.279 1.00 90.81 100 LEU A O 1
ATOM 776 N N . ASN A 1 101 ? 1.706 3.395 22.492 1.00 87.88 101 ASN A N 1
ATOM 777 C CA . ASN A 1 101 ? 3.137 3.231 22.198 1.00 87.88 101 ASN A CA 1
ATOM 778 C C . ASN A 1 101 ? 3.432 1.983 21.336 1.00 87.88 101 ASN A C 1
ATOM 780 O O . ASN A 1 101 ? 4.445 1.305 21.497 1.00 87.88 101 ASN A O 1
ATOM 784 N N . ALA A 1 102 ? 2.536 1.687 20.393 1.00 84.12 102 ALA A N 1
ATOM 785 C CA . ALA A 1 102 ? 2.490 0.445 19.620 1.00 84.12 102 ALA A CA 1
ATOM 786 C C . ALA A 1 102 ? 3.449 0.412 18.409 1.00 84.12 102 ALA A C 1
ATOM 788 O O . ALA A 1 102 ? 3.304 -0.417 17.510 1.00 84.12 102 ALA A O 1
ATOM 789 N N . GLY A 1 103 ? 4.431 1.314 18.378 1.00 82.56 103 GLY A N 1
ATOM 790 C CA . GLY A 1 103 ? 5.384 1.468 17.283 1.00 82.56 103 GLY A CA 1
ATOM 791 C C . GLY A 1 103 ? 4.989 2.539 16.266 1.00 82.56 103 GLY A C 1
ATOM 792 O O . GLY A 1 103 ? 4.037 3.297 16.445 1.00 82.56 103 GLY A O 1
ATOM 793 N N . ARG A 1 104 ? 5.778 2.628 15.191 1.00 84.06 104 ARG A N 1
ATOM 794 C CA . ARG A 1 104 ? 5.605 3.605 14.111 1.00 84.06 104 ARG A CA 1
ATOM 795 C C . ARG A 1 104 ? 5.168 2.884 12.846 1.00 84.06 104 ARG A C 1
ATOM 797 O O . ARG A 1 104 ? 5.843 1.961 12.401 1.00 84.06 104 ARG A O 1
ATOM 804 N N . VAL A 1 105 ? 4.072 3.347 12.262 1.00 89.69 105 VAL A N 1
ATOM 805 C CA . VAL A 1 105 ? 3.548 2.859 10.985 1.00 89.69 105 VAL A CA 1
ATOM 806 C C . VAL A 1 105 ? 3.234 4.039 10.080 1.00 89.69 105 VAL A C 1
ATOM 808 O O . VAL A 1 105 ? 2.988 5.148 10.557 1.00 89.69 105 VAL A O 1
ATOM 811 N N . THR A 1 106 ? 3.214 3.783 8.778 1.00 92.12 106 THR A N 1
ATOM 812 C CA . THR A 1 106 ? 2.844 4.777 7.772 1.00 92.12 106 THR A CA 1
ATOM 813 C C . THR A 1 106 ? 1.485 4.418 7.194 1.00 92.12 106 THR A C 1
ATOM 815 O O . THR A 1 106 ? 1.272 3.283 6.762 1.00 92.12 106 THR A O 1
ATOM 818 N N . MET A 1 107 ? 0.582 5.395 7.176 1.00 93.69 107 MET A N 1
ATOM 819 C CA . MET A 1 107 ? -0.726 5.288 6.535 1.00 93.69 107 MET A CA 1
ATOM 820 C C . MET A 1 107 ? -0.674 5.908 5.139 1.00 93.69 107 MET A C 1
ATOM 822 O O . MET A 1 107 ? 0.047 6.878 4.902 1.00 93.69 107 MET A O 1
ATOM 826 N N . MET A 1 108 ? -1.460 5.357 4.226 1.00 93.31 108 MET A N 1
ATOM 827 C CA . MET A 1 108 ? -1.558 5.767 2.836 1.00 93.31 108 MET A CA 1
ATOM 828 C C . MET A 1 108 ? -3.028 6.059 2.496 1.00 93.31 108 MET A C 1
ATOM 830 O O . MET A 1 108 ? -3.749 5.146 2.088 1.00 93.31 108 MET A O 1
ATOM 834 N N . PRO A 1 109 ? -3.484 7.308 2.704 1.00 94.25 109 PRO A N 1
ATOM 835 C CA . PRO A 1 109 ? -4.870 7.694 2.469 1.00 94.25 109 PRO A CA 1
ATOM 836 C C . PRO A 1 109 ? -5.147 7.907 0.974 1.00 94.25 109 PRO A C 1
ATOM 838 O O . PRO A 1 109 ? -4.545 8.774 0.333 1.00 94.25 109 PRO A O 1
ATOM 841 N N . LEU A 1 110 ? -6.047 7.103 0.404 1.00 93.19 110 LEU A N 1
ATOM 842 C CA . LEU A 1 110 ? -6.346 7.068 -1.030 1.00 93.19 110 LEU A CA 1
ATOM 843 C C . LEU A 1 110 ? -6.892 8.403 -1.544 1.00 93.19 110 LEU A C 1
ATOM 845 O O . LEU A 1 110 ? -6.484 8.841 -2.622 1.00 93.19 110 LEU A O 1
ATOM 849 N N . ASN A 1 111 ? -7.736 9.083 -0.763 1.00 92.25 111 ASN A N 1
ATOM 850 C CA . ASN A 1 111 ? -8.287 10.395 -1.111 1.00 92.25 111 ASN A CA 1
ATOM 851 C C . ASN A 1 111 ? -7.188 11.440 -1.396 1.00 92.25 111 ASN A C 1
ATOM 853 O O . ASN A 1 111 ? -7.229 12.136 -2.413 1.00 92.25 111 ASN A O 1
ATOM 857 N N . GLN A 1 112 ? -6.154 11.510 -0.552 1.00 86.94 112 GLN A N 1
ATOM 858 C CA . GLN A 1 112 ? -5.047 12.448 -0.745 1.00 86.94 112 GLN A CA 1
ATOM 859 C C . GLN A 1 112 ? -4.153 12.057 -1.920 1.00 86.94 112 GLN A C 1
ATOM 861 O O . GLN A 1 112 ? -3.605 12.924 -2.605 1.00 86.94 112 GLN A O 1
ATOM 866 N N . LEU A 1 113 ? -3.954 10.755 -2.139 1.00 86.25 113 LEU A N 1
ATOM 867 C CA . LEU A 1 113 ? -3.125 10.279 -3.241 1.00 86.25 113 LEU A CA 1
ATOM 868 C C . LEU A 1 113 ? -3.776 10.542 -4.592 1.00 86.25 113 LEU A C 1
ATOM 870 O O . LEU A 1 113 ? -3.091 10.951 -5.528 1.00 86.25 113 LEU A O 1
ATOM 874 N N . GLN A 1 114 ? -5.090 10.358 -4.677 1.00 81.94 114 GLN A N 1
ATOM 875 C CA . GLN A 1 114 ? -5.848 10.628 -5.888 1.00 81.94 114 GLN A CA 1
ATOM 876 C C . GLN A 1 114 ? -5.789 12.113 -6.262 1.00 81.94 114 GLN A C 1
ATOM 878 O O . GLN A 1 114 ? -5.560 12.436 -7.424 1.00 81.94 114 GLN A O 1
ATOM 883 N N . ALA A 1 115 ? -5.872 13.017 -5.281 1.00 74.44 115 ALA A N 1
ATOM 884 C CA . ALA A 1 115 ? -5.709 14.455 -5.509 1.00 74.44 115 ALA A CA 1
ATOM 885 C C . ALA A 1 115 ? -4.319 14.832 -6.063 1.00 74.44 115 ALA A C 1
ATOM 887 O O . ALA A 1 115 ? -4.175 15.814 -6.787 1.00 74.44 115 ALA A O 1
ATOM 888 N N . LYS A 1 116 ? -3.285 14.044 -5.746 1.00 77.19 116 LYS A N 1
ATOM 889 C CA . LYS A 1 116 ? -1.903 14.238 -6.224 1.00 77.19 116 LYS A CA 1
ATOM 890 C C . LYS A 1 116 ? -1.624 13.526 -7.550 1.00 77.19 116 LYS A C 1
ATOM 892 O O . LYS A 1 116 ? -0.524 13.647 -8.099 1.00 77.19 116 LYS A O 1
ATOM 897 N N . MET A 1 117 ? -2.588 12.769 -8.069 1.00 73.88 117 MET A N 1
ATOM 898 C CA . MET A 1 117 ? -2.409 11.966 -9.267 1.00 73.88 117 MET A CA 1
ATOM 899 C C . MET A 1 117 ? -2.502 12.854 -10.513 1.00 73.88 117 MET A C 1
ATOM 901 O O . MET A 1 117 ? -3.573 13.140 -11.034 1.00 73.88 117 MET A O 1
ATOM 905 N N . GLY A 1 118 ? -1.343 13.315 -10.986 1.00 71.31 118 GLY A N 1
ATOM 906 C CA . GLY A 1 118 ? -1.217 13.941 -12.306 1.00 71.31 118 GLY A CA 1
ATOM 907 C C . GLY A 1 118 ? -1.325 12.924 -13.455 1.00 71.31 118 GLY A C 1
ATOM 908 O O . GLY A 1 118 ? -1.359 11.717 -13.190 1.00 71.31 118 GLY A O 1
ATOM 909 N N . PRO A 1 119 ? -1.303 13.385 -14.720 1.00 73.25 119 PRO A N 1
ATOM 910 C CA . PRO A 1 119 ? -1.359 12.504 -15.885 1.00 73.25 119 PRO A CA 1
ATOM 911 C C . PRO A 1 119 ? -0.229 11.469 -15.865 1.00 73.25 119 PRO A C 1
ATOM 913 O O . PRO A 1 119 ? 0.861 11.726 -15.333 1.00 73.25 119 PRO A O 1
ATOM 916 N N . ASP A 1 120 ? -0.498 10.300 -16.449 1.00 70.69 120 ASP A N 1
ATOM 917 C CA . ASP A 1 120 ? 0.511 9.256 -16.583 1.00 70.69 120 ASP A CA 1
ATOM 918 C C . ASP A 1 120 ? 1.713 9.793 -17.379 1.00 70.69 120 ASP A C 1
ATOM 920 O O . ASP A 1 120 ? 1.542 10.501 -18.381 1.00 70.69 120 ASP A O 1
ATOM 924 N N . PRO A 1 121 ? 2.948 9.519 -16.924 1.00 74.81 121 PRO A N 1
ATOM 925 C CA . PRO A 1 121 ? 4.134 9.947 -17.638 1.00 74.81 121 PRO A CA 1
ATOM 926 C C . PRO A 1 121 ? 4.147 9.284 -19.013 1.00 74.81 121 PRO A C 1
ATOM 928 O O . PRO A 1 121 ? 3.797 8.113 -19.157 1.00 74.81 121 PRO A O 1
ATOM 931 N N . LYS A 1 122 ? 4.593 10.024 -20.032 1.00 77.19 122 LYS A N 1
ATOM 932 C CA . LYS A 1 122 ? 4.862 9.424 -21.338 1.00 77.19 122 LYS A CA 1
ATOM 933 C C . LYS A 1 122 ? 5.973 8.396 -21.166 1.00 77.19 122 LYS A C 1
ATOM 935 O O . LYS A 1 122 ? 7.119 8.761 -20.902 1.00 77.19 122 LYS A O 1
ATOM 940 N N 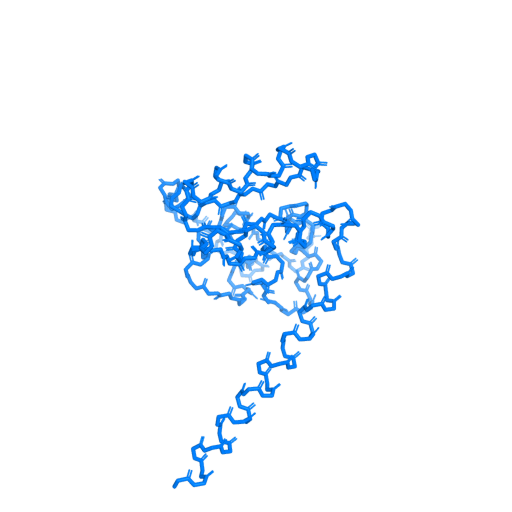. TYR A 1 123 ? 5.615 7.124 -21.282 1.00 79.50 123 TYR A N 1
ATOM 941 C CA . TYR A 1 123 ? 6.588 6.047 -21.290 1.00 79.50 123 TYR A CA 1
ATOM 942 C C . TYR A 1 123 ? 7.424 6.126 -22.576 1.00 79.50 123 TYR A C 1
ATOM 944 O O . TYR A 1 123 ? 6.874 6.454 -23.634 1.00 79.50 123 TYR A O 1
ATOM 952 N N . PRO A 1 124 ? 8.739 5.856 -22.512 1.00 79.25 124 PRO A N 1
ATOM 953 C CA . PRO A 1 124 ? 9.554 5.694 -23.708 1.00 79.25 124 PRO A CA 1
ATOM 954 C C . PRO A 1 124 ? 8.929 4.630 -24.614 1.00 79.25 124 PRO A C 1
ATOM 956 O O . PRO A 1 124 ? 8.477 3.597 -24.126 1.00 79.25 124 PRO A O 1
ATOM 959 N N . ALA A 1 125 ? 8.919 4.861 -25.927 1.00 71.06 125 ALA A N 1
ATOM 960 C CA . ALA A 1 125 ? 8.367 3.924 -26.912 1.00 71.06 125 ALA A CA 1
ATOM 961 C C . ALA A 1 125 ? 9.291 2.716 -27.185 1.00 71.06 125 ALA A C 1
ATOM 963 O O . ALA A 1 125 ? 9.256 2.132 -28.268 1.00 71.06 125 ALA A O 1
ATOM 964 N N . ASP A 1 126 ? 10.148 2.373 -26.226 1.00 76.75 126 ASP A N 1
ATOM 965 C CA . ASP A 1 126 ? 11.067 1.250 -26.332 1.00 76.75 126 ASP A CA 1
ATOM 966 C C . ASP A 1 126 ? 10.308 -0.062 -26.087 1.00 76.75 126 ASP A C 1
ATOM 968 O O . ASP A 1 126 ? 9.550 -0.188 -25.126 1.00 76.75 126 ASP A O 1
ATOM 972 N 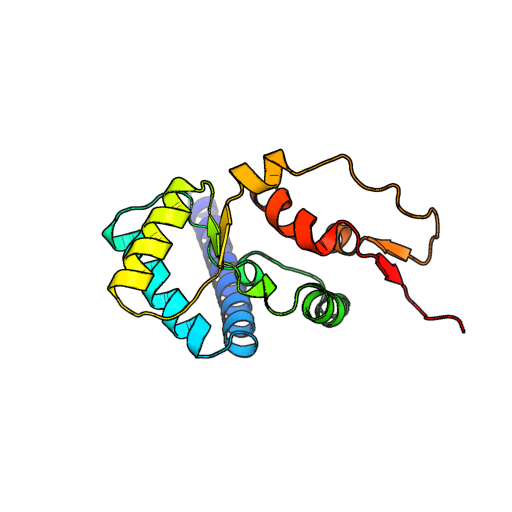N . LYS A 1 127 ? 10.505 -1.048 -26.966 1.00 71.50 127 LYS A N 1
ATOM 973 C CA . LYS A 1 127 ? 9.877 -2.372 -26.852 1.00 71.50 127 LYS A CA 1
ATOM 974 C C . LYS A 1 127 ? 10.483 -3.209 -25.725 1.00 71.50 127 LYS A C 1
ATOM 976 O O . LYS A 1 127 ? 9.835 -4.143 -25.256 1.00 71.50 127 LYS A O 1
ATOM 981 N N . GLU A 1 128 ? 11.697 -2.878 -25.294 1.00 79.94 128 GLU A N 1
ATOM 982 C CA . GLU A 1 128 ? 12.418 -3.591 -24.237 1.00 79.94 128 GLU A CA 1
ATOM 983 C C . GLU A 1 128 ? 12.084 -3.066 -22.830 1.00 79.94 128 GLU A C 1
ATOM 985 O O . GLU A 1 128 ? 12.404 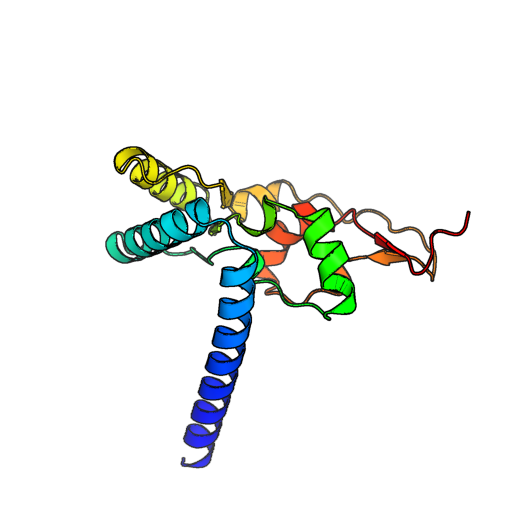-3.729 -21.841 1.00 79.94 128 GLU A O 1
ATOM 990 N N . ALA A 1 129 ? 11.421 -1.907 -22.724 1.00 83.12 129 ALA A N 1
ATOM 991 C CA . ALA A 1 129 ? 11.050 -1.280 -21.460 1.00 83.12 129 ALA A CA 1
ATOM 992 C C . ALA A 1 129 ? 9.541 -1.373 -21.222 1.00 83.12 129 ALA A C 1
ATOM 994 O O . ALA A 1 129 ? 8.735 -0.838 -21.980 1.00 83.12 129 ALA A O 1
ATOM 995 N N . VAL A 1 130 ? 9.142 -2.020 -20.126 1.00 87.56 130 VAL A N 1
ATOM 996 C CA . VAL A 1 130 ? 7.724 -2.205 -19.801 1.00 87.56 130 VAL A CA 1
ATOM 997 C C . VAL A 1 130 ? 7.392 -1.590 -18.441 1.00 87.56 130 VAL A C 1
ATOM 999 O O . VAL A 1 130 ? 8.123 -1.834 -17.479 1.00 87.56 130 VAL A O 1
ATOM 1002 N N . PRO A 1 131 ? 6.297 -0.814 -18.308 1.00 89.19 131 PRO A N 1
ATOM 1003 C CA . PRO A 1 131 ? 5.906 -0.240 -17.024 1.00 89.19 131 PRO A CA 1
ATOM 1004 C C . PRO A 1 131 ? 5.620 -1.321 -15.990 1.00 89.19 131 PRO A C 1
ATOM 1006 O O . PRO A 1 131 ? 4.787 -2.201 -16.228 1.00 89.19 131 PRO A O 1
ATOM 1009 N N . LEU A 1 132 ? 6.256 -1.228 -14.820 1.00 89.81 132 LEU A N 1
ATOM 1010 C CA . LEU A 1 132 ? 6.091 -2.229 -13.764 1.00 89.81 132 LEU A CA 1
ATOM 1011 C C . LEU A 1 132 ? 4.635 -2.300 -13.287 1.00 89.81 132 LEU A C 1
ATOM 1013 O O . LEU A 1 132 ? 4.086 -3.390 -13.144 1.00 89.81 132 LEU A O 1
ATOM 1017 N N . LEU A 1 133 ? 3.980 -1.140 -13.164 1.00 89.25 133 LEU A N 1
ATOM 1018 C CA . LEU A 1 133 ? 2.572 -1.031 -12.773 1.00 89.25 133 LEU A CA 1
ATOM 1019 C C . LEU A 1 133 ? 1.634 -1.849 -13.683 1.00 89.25 133 LEU A C 1
ATOM 1021 O O . LEU A 1 133 ? 0.650 -2.400 -13.207 1.00 89.25 133 LEU A O 1
ATOM 1025 N N . SER A 1 134 ? 1.961 -1.993 -14.974 1.00 88.69 134 SER A N 1
ATOM 1026 C CA . SER A 1 134 ? 1.151 -2.762 -15.936 1.00 88.69 134 SER A CA 1
ATOM 1027 C C . SER A 1 134 ? 1.257 -4.284 -15.773 1.00 88.69 134 SER A C 1
ATOM 1029 O O . SER A 1 134 ? 0.450 -5.027 -16.328 1.00 88.69 134 SER A O 1
ATOM 1031 N N . LYS A 1 135 ? 2.270 -4.768 -15.044 1.00 89.69 135 LYS A N 1
ATOM 1032 C CA . LYS A 1 135 ? 2.529 -6.201 -14.811 1.00 89.69 135 LYS A CA 1
ATOM 1033 C C . LYS A 1 135 ? 2.011 -6.697 -13.466 1.00 89.69 135 LYS A C 1
ATOM 1035 O O . LYS A 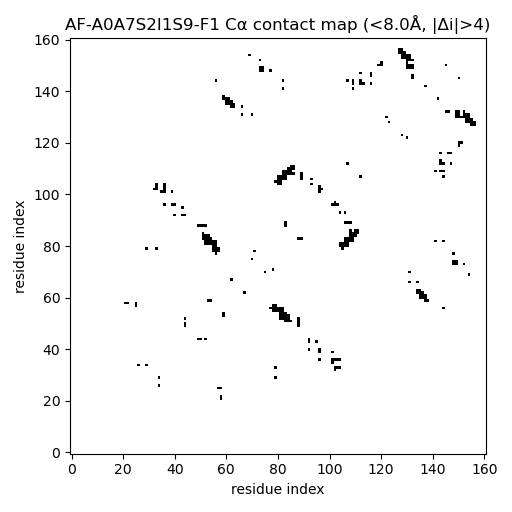1 135 ? 2.164 -7.873 -13.138 1.00 89.69 135 LYS A O 1
ATOM 1040 N N . MET A 1 136 ? 1.387 -5.806 -12.709 1.00 89.56 136 MET A N 1
ATOM 1041 C CA . MET A 1 136 ? 0.83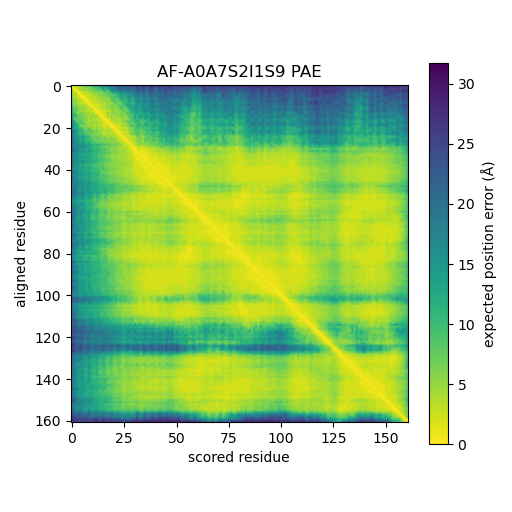2 -6.065 -11.392 1.00 89.56 136 MET A CA 1
ATOM 1042 C C . MET A 1 136 ? -0.682 -6.269 -11.495 1.00 89.56 136 MET A C 1
ATOM 1044 O O . MET A 1 136 ? -1.351 -5.649 -12.315 1.00 89.56 136 MET A O 1
ATOM 1048 N N . LYS A 1 137 ? -1.221 -7.140 -10.644 1.00 90.00 137 LYS A N 1
ATOM 1049 C CA . LYS A 1 137 ? -2.651 -7.355 -10.423 1.00 90.00 137 LYS A CA 1
ATOM 1050 C C . LYS A 1 137 ? -3.019 -6.790 -9.053 1.00 90.00 137 LYS A C 1
ATOM 1052 O O . LYS A 1 137 ? -2.389 -7.137 -8.052 1.00 90.00 137 LYS A O 1
ATOM 1057 N N . PHE A 1 138 ? -4.025 -5.927 -9.027 1.00 88.88 138 PHE A N 1
ATOM 1058 C CA . PHE A 1 138 ? -4.514 -5.225 -7.843 1.00 88.88 138 PHE A CA 1
ATOM 1059 C C . PHE A 1 138 ? -5.940 -4.717 -8.101 1.00 88.88 138 PHE A C 1
ATOM 1061 O O . PHE A 1 138 ? -6.393 -4.703 -9.245 1.00 88.88 138 PHE A O 1
ATOM 1068 N N . ASP A 1 139 ? -6.648 -4.304 -7.050 1.00 90.25 139 ASP A N 1
ATOM 1069 C CA . ASP A 1 139 ? -7.941 -3.621 -7.184 1.00 90.25 139 ASP A CA 1
ATOM 1070 C C . ASP A 1 139 ? -7.721 -2.186 -7.695 1.00 90.25 139 ASP A C 1
ATOM 1072 O O . ASP A 1 139 ? -6.929 -1.438 -7.120 1.00 90.25 139 ASP A O 1
ATOM 1076 N N . GLU A 1 140 ? -8.433 -1.777 -8.749 1.00 88.56 140 GLU A N 1
ATOM 1077 C CA . GLU A 1 140 ? -8.357 -0.425 -9.326 1.00 88.56 140 GLU A CA 1
ATOM 1078 C C . GLU A 1 140 ? -8.623 0.688 -8.299 1.00 88.56 140 GLU A C 1
ATOM 1080 O O . GLU A 1 140 ? -8.079 1.785 -8.427 1.00 88.56 140 GLU A O 1
ATOM 1085 N N . ARG A 1 141 ? -9.373 0.417 -7.223 1.00 89.56 141 ARG A N 1
ATOM 1086 C CA . ARG A 1 141 ? -9.541 1.358 -6.098 1.00 89.56 141 ARG A CA 1
ATOM 1087 C C . ARG A 1 141 ? -8.217 1.712 -5.422 1.00 89.56 141 ARG A C 1
ATOM 1089 O O . ARG A 1 141 ? -8.048 2.821 -4.927 1.00 89.56 141 ARG A O 1
ATOM 1096 N N . LEU A 1 142 ? -7.262 0.785 -5.435 1.00 90.75 142 LEU A N 1
ATOM 1097 C CA . LEU A 1 142 ? -5.929 0.926 -4.851 1.00 90.75 142 LEU A CA 1
ATOM 1098 C C . LEU A 1 142 ? -4.901 1.454 -5.859 1.00 90.75 142 LEU A C 1
ATOM 1100 O O . LEU A 1 142 ? -3.739 1.670 -5.504 1.00 90.75 142 LEU A O 1
ATOM 1104 N N . ARG A 1 143 ? -5.307 1.713 -7.110 1.00 90.62 143 ARG A N 1
ATOM 1105 C CA . ARG A 1 143 ? -4.436 2.294 -8.139 1.00 90.62 143 ARG A CA 1
ATOM 1106 C C . ARG A 1 143 ? -3.704 3.555 -7.660 1.00 90.62 143 ARG A C 1
ATOM 1108 O O . ARG A 1 143 ? -2.508 3.633 -7.935 1.00 90.62 143 ARG A O 1
ATOM 1115 N N . PRO A 1 144 ? -4.318 4.509 -6.921 1.00 91.38 144 PRO A N 1
ATOM 1116 C CA . PRO A 1 144 ? -3.601 5.691 -6.439 1.00 91.38 144 PRO A CA 1
ATOM 1117 C C . PRO A 1 144 ? -2.408 5.345 -5.538 1.00 91.38 144 PRO A C 1
ATOM 1119 O O . PRO A 1 144 ? -1.344 5.944 -5.676 1.00 91.38 144 PRO A O 1
ATOM 1122 N N . ALA A 1 145 ? -2.550 4.340 -4.666 1.00 91.31 145 ALA A N 1
ATOM 1123 C CA . ALA A 1 145 ? -1.479 3.861 -3.790 1.00 91.31 145 ALA A CA 1
ATOM 1124 C C . ALA A 1 145 ? -0.292 3.302 -4.584 1.00 91.31 145 ALA A C 1
ATOM 1126 O O . ALA A 1 145 ? 0.861 3.672 -4.359 1.00 91.31 145 ALA A O 1
ATOM 1127 N N . LEU A 1 146 ? -0.583 2.450 -5.565 1.00 90.81 146 LEU A N 1
ATOM 1128 C CA . LEU A 1 146 ? 0.433 1.803 -6.391 1.00 90.81 146 LEU A CA 1
ATOM 1129 C C . LEU A 1 146 ? 1.076 2.765 -7.388 1.00 90.81 146 LEU A C 1
ATOM 1131 O O . LEU A 1 146 ? 2.283 2.704 -7.616 1.00 90.81 146 LEU A O 1
ATOM 1135 N N . ALA A 1 147 ? 0.302 3.687 -7.957 1.00 89.44 147 ALA A N 1
ATOM 1136 C CA . ALA A 1 147 ? 0.803 4.673 -8.902 1.00 89.44 147 ALA A CA 1
ATOM 1137 C C . ALA A 1 147 ? 1.858 5.583 -8.257 1.00 89.44 147 ALA A C 1
ATOM 1139 O O . ALA A 1 147 ? 2.865 5.892 -8.886 1.00 89.44 147 ALA A O 1
ATOM 1140 N N . ILE A 1 148 ? 1.706 5.962 -6.988 1.00 88.56 148 ILE A N 1
ATOM 1141 C CA . ILE A 1 148 ? 2.712 6.788 -6.301 1.00 88.56 148 ILE A CA 1
ATOM 1142 C C . ILE A 1 148 ? 4.098 6.134 -6.291 1.00 88.56 148 ILE A C 1
ATOM 1144 O O . ILE A 1 148 ? 5.102 6.833 -6.412 1.00 88.56 148 ILE A O 1
ATOM 1148 N N . ILE A 1 149 ? 4.148 4.807 -6.197 1.00 89.31 149 ILE A N 1
ATOM 1149 C CA . ILE A 1 149 ? 5.395 4.047 -6.092 1.00 89.31 149 ILE A CA 1
ATOM 1150 C C . ILE A 1 149 ? 5.895 3.630 -7.480 1.00 89.31 149 ILE A C 1
ATOM 1152 O O . ILE A 1 149 ? 7.060 3.822 -7.816 1.00 89.31 149 ILE A O 1
ATOM 1156 N N . PHE A 1 150 ? 5.011 3.079 -8.313 1.00 90.69 150 PHE A N 1
ATOM 1157 C CA . PHE A 1 150 ? 5.394 2.362 -9.531 1.00 90.69 150 PHE A CA 1
ATOM 1158 C C . PHE A 1 150 ? 5.129 3.126 -10.831 1.00 90.69 150 PHE A C 1
ATOM 1160 O O . PHE A 1 150 ? 5.577 2.682 -11.889 1.00 90.69 150 PHE A O 1
ATOM 1167 N N . ARG A 1 151 ? 4.431 4.274 -10.807 1.00 86.69 151 ARG A N 1
ATOM 1168 C CA . ARG A 1 151 ? 4.050 5.004 -12.038 1.00 86.69 151 ARG A CA 1
ATOM 1169 C C . ARG A 1 151 ? 5.251 5.381 -12.900 1.00 86.69 151 ARG A C 1
ATOM 1171 O O . ARG A 1 151 ? 5.128 5.426 -14.120 1.00 86.69 151 ARG A O 1
ATOM 1178 N N . ARG A 1 152 ? 6.397 5.672 -12.279 1.00 86.06 152 ARG A N 1
ATOM 1179 C CA . ARG A 1 152 ? 7.628 6.114 -12.960 1.00 86.06 152 ARG A CA 1
ATOM 1180 C C . ARG A 1 152 ? 8.650 4.989 -13.144 1.00 86.06 152 ARG A C 1
ATOM 1182 O O . ARG A 1 152 ? 9.785 5.269 -13.514 1.00 86.06 152 ARG A O 1
ATOM 1189 N N . THR A 1 153 ? 8.253 3.745 -12.897 1.00 88.81 153 THR A N 1
ATOM 1190 C CA . THR A 1 153 ? 9.160 2.598 -12.876 1.00 88.81 153 THR A CA 1
ATOM 1191 C C . THR A 1 153 ? 8.965 1.736 -14.115 1.00 88.81 153 THR A C 1
ATOM 1193 O O . THR A 1 153 ? 7.859 1.274 -14.408 1.00 88.81 153 THR A O 1
ATOM 1196 N N . LEU A 1 154 ? 10.066 1.491 -14.820 1.00 89.38 154 LEU A N 1
ATOM 1197 C CA . LEU A 1 154 ? 10.139 0.617 -15.985 1.00 89.38 154 LEU A CA 1
ATOM 1198 C C . LEU A 1 154 ? 11.023 -0.584 -15.656 1.00 89.38 154 LEU A C 1
ATOM 1200 O O . LEU A 1 154 ? 12.052 -0.437 -15.000 1.00 89.38 154 LEU A O 1
ATOM 1204 N N . VAL A 1 155 ? 10.626 -1.760 -16.127 1.00 88.50 155 VAL A N 1
ATOM 1205 C CA . VAL A 1 155 ? 11.461 -2.963 -16.110 1.00 88.50 155 VAL A CA 1
ATOM 1206 C C . VAL A 1 155 ? 12.023 -3.170 -17.505 1.00 88.50 155 VAL A C 1
ATOM 1208 O O . VAL A 1 155 ? 11.266 -3.171 -18.477 1.00 88.50 155 VAL A O 1
ATOM 1211 N N . VAL A 1 156 ? 13.337 -3.362 -17.582 1.00 88.25 156 VAL A N 1
ATOM 1212 C CA . VAL A 1 156 ? 14.068 -3.672 -18.815 1.00 88.25 156 VAL A CA 1
ATOM 1213 C C . VAL A 1 156 ? 14.647 -5.081 -18.743 1.00 88.25 156 VAL A C 1
ATOM 1215 O O . VAL A 1 156 ? 14.970 -5.565 -17.658 1.00 88.25 156 VAL A O 1
ATOM 1218 N N . ARG A 1 157 ? 14.762 -5.757 -19.891 1.00 80.25 157 ARG A N 1
ATOM 1219 C CA . ARG A 1 157 ? 15.286 -7.133 -19.966 1.00 80.25 157 ARG A CA 1
ATOM 1220 C C . ARG A 1 157 ? 16.794 -7.207 -19.726 1.00 80.25 157 ARG A C 1
ATOM 1222 O O . ARG A 1 157 ? 17.266 -8.183 -19.153 1.00 80.25 157 ARG A O 1
ATOM 1229 N N . SER A 1 158 ? 17.539 -6.206 -20.180 1.00 78.44 158 SER A N 1
ATOM 1230 C CA . SER A 1 158 ? 18.993 -6.164 -20.058 1.00 78.44 158 SER A CA 1
ATOM 1231 C C . SER A 1 158 ? 19.471 -4.730 -19.886 1.00 78.44 158 SER A C 1
ATOM 1233 O O . SER A 1 158 ? 18.977 -3.821 -20.554 1.00 78.44 158 SER A O 1
ATOM 1235 N N . MET A 1 159 ? 20.451 -4.536 -19.006 1.00 69.31 159 MET A N 1
ATOM 1236 C CA . MET A 1 159 ? 21.272 -3.329 -18.998 1.00 69.31 159 MET A CA 1
ATOM 1237 C C . MET A 1 159 ? 22.313 -3.520 -20.101 1.00 69.31 159 MET A C 1
ATOM 1239 O O . MET A 1 159 ? 23.379 -4.076 -19.852 1.00 69.31 159 MET A O 1
ATOM 1243 N N . ALA A 1 160 ? 21.973 -3.155 -21.337 1.00 62.38 160 ALA A N 1
ATOM 1244 C CA . ALA A 1 160 ? 22.979 -3.080 -22.387 1.00 62.38 160 ALA A CA 1
ATOM 1245 C C . ALA A 1 160 ? 23.962 -1.960 -22.008 1.00 62.38 160 ALA A C 1
ATOM 1247 O O . ALA A 1 160 ? 23.597 -0.784 -22.028 1.00 62.38 160 ALA A O 1
ATOM 1248 N N . VAL A 1 161 ? 25.155 -2.367 -21.572 1.00 47.88 161 VAL A N 1
ATOM 1249 C CA . VAL A 1 161 ? 26.347 -1.524 -21.413 1.00 47.88 161 VAL A CA 1
ATOM 1250 C C . VAL A 1 161 ? 27.121 -1.555 -22.719 1.00 47.88 161 VAL A C 1
ATOM 1252 O O . VAL A 1 161 ? 27.243 -2.667 -23.283 1.00 47.88 161 VAL A O 1
#

Sequence (161 aa):
RRSALAAAQAAAAEAEETARAANMQVQRCTPRSIMAAGFIVRRIVAERKLHGFHGMLIENLRAHEMYWTAIETVAGGQLFHFIVDTDEVATIIVAELQRLNAGRVTMMPLNQLQAKMGPDPKYPADKEAVPLLSKMKFDERLRPALAIIFRRTLVVRSMAV

Nearest PDB structures (foldseek):
  5h69-assembly1_A  TM=6.318E-01  e=3.495E-08  Geobacillus stearothermophilus 10
  3l51-assembly1_B  TM=8.516E-01  e=7.177E-06  Mus musculus
  4u4p-assembly1_B  TM=7.182E-01  e=2.293E-06  Homo sapiens
  5h69-assembly1_B  TM=6.062E-01  e=2.197E-07  Geobacillus stearothermophilus 10
  1gxl-assembly2_D  TM=7.209E-01  e=1.296E-06  Thermotoga maritima

Organism: NCBI:txid156173

Solvent-accessible surface area (backbone atoms only — not comparable to full-atom values): 9377 Å² total; per-residue (Å²): 117,70,67,63,54,52,52,52,50,50,54,49,49,52,51,49,51,54,47,49,57,40,50,55,53,49,64,73,72,48,53,70,66,54,50,56,30,48,56,52,49,56,48,52,35,62,76,68,66,57,76,53,69,74,48,34,44,54,71,55,54,43,61,57,72,90,48,46,64,57,49,50,69,71,41,51,76,57,36,69,25,31,35,25,48,38,60,69,58,43,49,55,53,52,53,52,32,58,77,64,69,46,65,83,82,51,71,44,32,36,56,64,39,47,76,66,60,67,81,82,71,86,71,74,93,50,90,62,48,42,55,47,57,78,61,48,49,64,61,74,89,50,42,42,64,50,41,76,68,28,63,89,36,67,47,63,86,68,88,87,124

Foldseek 3Di:
DVVVVVVVVVVVVVVVVLQVVLVVVCVVQDDPLLVQLQVVLVVLCVVVVPPFWDAFQSSFKDFDPVCVVVVCVQCPPSRSETEGQAVVSVVSSQVVCVVVVSDDHHHDHLVVLVVVDDDQDPDPPDPQKDQSLVRMDGPPSCVSSVCVRRSPPIDGPDPPD

pLDDT: mean 83.97, std 10.4, range [47.88, 95.31]

Mean predicted aligned error: 7.85 Å